Protein AF-A0A7J2LKL0-F1 (afdb_monomer_lite)

pLDDT: mean 83.79, std 13.95, range [39.12, 94.94]

Secondary structure (DSSP, 8-state):
------HHHHHHHHHHHHHH-PPEEEEEEETTEEEEEEPTTTHHHHH-GGGTT-

Sequence (54 aa):
MKIKYDIKSMRFISIFEALTGAGVKDCFEHNDRIIFIVKKGDIKKALGVKARNV

Foldseek 3Di:
DDPDPDPVFVVVQVVLCVQQVFHFDTWDDDPNDIDTHTDPPSVDSSLDDPSPND

Structure (mmCIF, N/CA/C/O backbone):
data_AF-A0A7J2LKL0-F1
#
_entry.id   AF-A0A7J2LKL0-F1
#
loop_
_atom_site.group_PDB
_atom_site.id
_atom_site.type_symbol
_atom_site.label_atom_id
_atom_site.label_alt_id
_atom_site.label_comp_id
_atom_site.label_asym_id
_atom_site.label_entity_id
_atom_site.label_seq_id
_atom_site.pdbx_PDB_ins_code
_atom_site.Cartn_x
_atom_site.Cartn_y
_atom_site.Cartn_z
_atom_site.occupancy
_atom_site.B_iso_or_equiv
_atom_site.auth_seq_id
_atom_site.auth_comp_id
_atom_site.auth_asym_id
_atom_site.auth_atom_id
_atom_site.pdbx_PDB_model_num
ATOM 1 N N . MET A 1 1 ? 9.410 -23.397 -3.706 1.00 39.12 1 MET A N 1
ATOM 2 C CA . MET A 1 1 ? 8.819 -22.042 -3.647 1.00 39.12 1 MET A CA 1
ATOM 3 C C . MET A 1 1 ? 9.882 -21.089 -3.107 1.00 39.12 1 MET A C 1
ATOM 5 O O . MET A 1 1 ? 10.185 -21.149 -1.925 1.00 39.12 1 MET A O 1
ATOM 9 N N . LYS A 1 2 ? 10.555 -20.311 -3.967 1.00 43.53 2 LYS A N 1
ATOM 10 C CA . LYS A 1 2 ? 11.540 -19.308 -3.523 1.00 43.53 2 LYS A CA 1
ATOM 11 C C . LYS A 1 2 ? 10.777 -18.026 -3.206 1.00 43.53 2 LYS A C 1
ATOM 13 O O . LYS A 1 2 ? 10.283 -17.385 -4.127 1.00 43.53 2 LYS A O 1
ATOM 18 N N . ILE A 1 3 ? 10.666 -17.676 -1.927 1.00 56.16 3 ILE A N 1
ATOM 19 C CA . ILE A 1 3 ? 10.214 -16.344 -1.519 1.00 56.16 3 ILE A CA 1
ATOM 20 C C . ILE A 1 3 ? 11.334 -15.387 -1.929 1.00 56.16 3 ILE A C 1
ATOM 22 O O . ILE A 1 3 ? 12.405 -15.372 -1.326 1.00 56.16 3 ILE A O 1
ATOM 26 N N . LYS A 1 4 ? 11.139 -14.676 -3.039 1.00 57.81 4 LYS A N 1
ATOM 27 C CA . LYS A 1 4 ? 12.075 -13.661 -3.515 1.00 57.81 4 LYS A CA 1
ATOM 28 C C . LYS A 1 4 ? 11.614 -12.351 -2.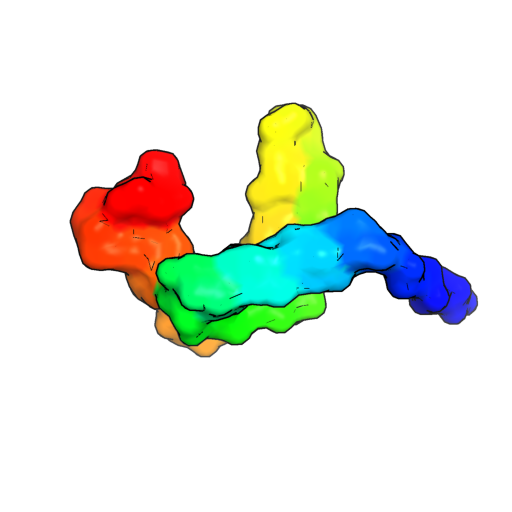889 1.00 57.81 4 LYS A C 1
ATOM 30 O O . LYS A 1 4 ? 10.635 -11.775 -3.345 1.00 57.81 4 LYS A O 1
ATOM 35 N N . TYR A 1 5 ? 12.268 -11.935 -1.807 1.00 58.91 5 TYR A N 1
ATOM 36 C CA . TYR A 1 5 ? 12.038 -10.613 -1.235 1.00 58.91 5 TYR A CA 1
ATOM 37 C C . TYR A 1 5 ? 12.534 -9.576 -2.236 1.00 58.91 5 TYR A C 1
ATOM 39 O O . TYR A 1 5 ? 13.735 -9.349 -2.381 1.00 58.91 5 TYR A O 1
ATOM 47 N N . ASP A 1 6 ? 11.602 -9.014 -2.992 1.00 77.31 6 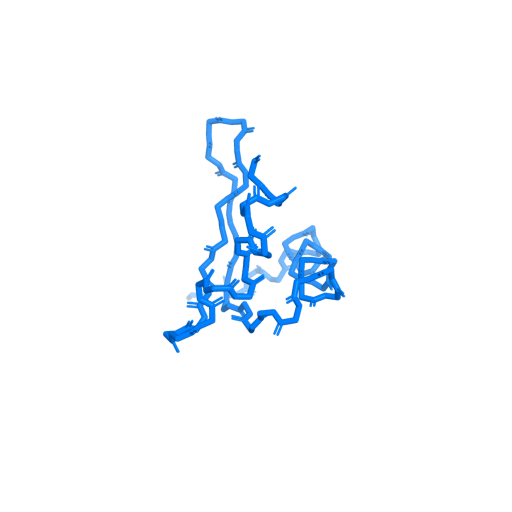ASP A N 1
ATOM 48 C CA . ASP A 1 6 ? 11.887 -7.897 -3.867 1.00 77.31 6 ASP A CA 1
ATOM 49 C C . ASP A 1 6 ? 11.974 -6.622 -3.020 1.00 77.31 6 ASP A C 1
ATOM 51 O O . ASP A 1 6 ? 10.989 -6.153 -2.447 1.00 77.31 6 ASP A O 1
ATOM 55 N N . ILE A 1 7 ? 13.186 -6.070 -2.930 1.00 83.94 7 ILE A N 1
ATOM 56 C CA . ILE A 1 7 ? 13.494 -4.849 -2.174 1.00 83.94 7 ILE A CA 1
ATOM 57 C C . ILE A 1 7 ? 12.597 -3.691 -2.638 1.00 83.94 7 ILE A C 1
ATOM 59 O O . ILE A 1 7 ? 12.206 -2.847 -1.829 1.00 83.94 7 ILE A O 1
ATOM 63 N N . LYS A 1 8 ? 12.238 -3.660 -3.929 1.00 86.38 8 LYS A N 1
ATOM 64 C CA . LYS A 1 8 ? 11.362 -2.637 -4.504 1.00 86.38 8 LYS A CA 1
ATOM 65 C C . LYS A 1 8 ? 9.953 -2.740 -3.915 1.00 86.38 8 LYS A C 1
ATOM 67 O O . LYS A 1 8 ? 9.446 -1.753 -3.385 1.00 86.38 8 LYS A O 1
ATOM 72 N N . SER A 1 9 ? 9.383 -3.943 -3.907 1.00 85.94 9 SER A N 1
ATOM 73 C CA . SER A 1 9 ? 8.083 -4.235 -3.294 1.00 85.94 9 SER A CA 1
ATOM 74 C C . SER A 1 9 ? 8.054 -3.905 -1.795 1.00 85.94 9 SER A C 1
ATOM 76 O O . SER A 1 9 ? 7.144 -3.222 -1.328 1.00 85.94 9 SER A O 1
ATOM 78 N N . MET A 1 10 ? 9.097 -4.271 -1.038 1.00 89.12 10 MET A N 1
ATOM 79 C CA . MET A 1 10 ? 9.207 -3.902 0.384 1.00 89.12 10 MET A CA 1
ATOM 80 C C . MET A 1 10 ? 9.224 -2.384 0.591 1.00 89.12 10 MET A C 1
ATOM 82 O O . MET A 1 10 ? 8.555 -1.869 1.484 1.00 89.12 10 MET A O 1
ATOM 86 N N . ARG A 1 11 ? 9.960 -1.649 -0.250 1.00 91.50 11 ARG A N 1
ATOM 87 C CA . ARG A 1 11 ? 10.009 -0.185 -0.187 1.00 91.50 11 ARG A CA 1
ATOM 88 C C . ARG A 1 11 ? 8.650 0.442 -0.497 1.00 91.50 11 ARG A C 1
ATOM 90 O O . ARG A 1 11 ? 8.264 1.392 0.181 1.00 91.50 11 ARG A O 1
ATOM 97 N N . PHE A 1 12 ? 7.927 -0.070 -1.493 1.00 91.75 12 PHE A N 1
ATOM 98 C CA . PHE A 1 12 ? 6.582 0.409 -1.817 1.00 91.75 12 PHE A CA 1
ATOM 99 C C . PHE A 1 12 ? 5.596 0.177 -0.682 1.00 91.75 12 PHE A C 1
ATOM 101 O O . PHE A 1 12 ? 4.855 1.098 -0.343 1.00 91.75 12 PHE A O 1
ATOM 108 N N . ILE A 1 13 ? 5.637 -1.004 -0.065 1.00 92.69 13 ILE A N 1
ATOM 109 C CA . ILE A 1 13 ? 4.844 -1.320 1.123 1.00 92.69 13 ILE A CA 1
ATOM 110 C C . ILE A 1 13 ? 5.121 -0.288 2.219 1.00 92.69 13 ILE A C 1
ATOM 112 O O . ILE A 1 13 ? 4.199 0.415 2.622 1.00 92.69 13 ILE A O 1
ATOM 116 N N . SER A 1 14 ? 6.382 -0.100 2.621 1.00 93.19 14 SER A N 1
ATOM 117 C CA . SER A 1 14 ? 6.724 0.831 3.705 1.00 93.19 14 SER A CA 1
ATOM 118 C C . SER A 1 14 ? 6.267 2.268 3.437 1.00 93.19 14 SER A C 1
ATOM 120 O O . SER A 1 14 ? 5.775 2.939 4.342 1.00 93.19 14 SER A O 1
ATOM 122 N N . ILE A 1 15 ? 6.409 2.754 2.199 1.00 92.62 15 ILE A N 1
ATOM 123 C CA . ILE A 1 15 ? 5.975 4.109 1.822 1.00 92.62 15 ILE A CA 1
ATOM 124 C C . ILE A 1 15 ? 4.448 4.221 1.875 1.00 92.62 15 ILE A C 1
ATOM 126 O O . ILE A 1 15 ? 3.920 5.182 2.430 1.00 92.62 15 ILE A O 1
ATOM 130 N N . PHE A 1 16 ? 3.732 3.245 1.318 1.00 92.56 16 PHE A N 1
ATOM 131 C CA . PHE A 1 16 ? 2.273 3.261 1.288 1.00 92.56 16 PHE A CA 1
ATOM 132 C C . PHE A 1 16 ? 1.674 3.177 2.696 1.00 92.56 16 PHE A C 1
ATOM 134 O O . PHE A 1 16 ? 0.753 3.929 3.024 1.00 92.56 16 PHE A O 1
ATOM 141 N N . GLU A 1 17 ? 2.217 2.309 3.552 1.00 93.44 17 GLU A N 1
ATOM 142 C CA . GLU A 1 17 ? 1.803 2.196 4.952 1.00 93.44 17 GLU A CA 1
ATOM 143 C C . GLU A 1 17 ? 2.071 3.496 5.722 1.00 93.44 17 GLU A C 1
ATOM 145 O O . GLU A 1 17 ? 1.192 3.960 6.447 1.00 93.44 17 GLU A O 1
ATOM 150 N N . ALA A 1 18 ? 3.228 4.138 5.518 1.00 92.12 18 ALA A N 1
ATOM 151 C CA . ALA A 1 18 ? 3.560 5.409 6.167 1.00 92.12 18 ALA A CA 1
ATOM 152 C C . ALA A 1 18 ? 2.638 6.566 5.739 1.00 92.12 18 ALA A C 1
ATOM 154 O O . ALA A 1 18 ? 2.307 7.423 6.556 1.00 92.12 18 ALA A O 1
ATOM 155 N N . LEU A 1 19 ? 2.208 6.593 4.474 1.00 90.62 19 LEU A N 1
ATOM 156 C CA . LEU A 1 19 ? 1.334 7.643 3.941 1.00 90.62 19 LEU A CA 1
ATOM 157 C C . LEU A 1 19 ? -0.139 7.450 4.317 1.00 90.62 19 LEU A C 1
ATOM 159 O O . LEU A 1 19 ? -0.855 8.427 4.536 1.00 90.62 19 LEU A O 1
ATOM 163 N N . THR A 1 20 ? -0.610 6.204 4.356 1.00 91.50 20 THR A N 1
ATOM 164 C CA . THR A 1 20 ? -2.044 5.894 4.492 1.00 91.50 20 THR A CA 1
ATOM 165 C C . THR A 1 20 ? -2.431 5.370 5.874 1.00 91.50 20 THR A C 1
ATOM 167 O O . THR A 1 20 ? -3.598 5.447 6.258 1.00 91.50 20 THR A O 1
ATOM 170 N N . GLY A 1 21 ? -1.486 4.799 6.625 1.00 91.81 21 GLY A N 1
ATOM 171 C CA . GLY A 1 21 ? -1.752 4.052 7.856 1.00 91.81 21 GLY A CA 1
ATOM 172 C C . GLY A 1 21 ? -2.533 2.746 7.640 1.00 91.81 21 GLY A C 1
ATOM 173 O O . GLY A 1 21 ? -3.011 2.148 8.610 1.00 91.81 21 GLY A O 1
ATOM 174 N N . ALA A 1 22 ? -2.725 2.316 6.389 1.00 94.94 22 ALA A N 1
ATOM 175 C CA . ALA A 1 22 ? -3.327 1.031 6.052 1.00 94.94 22 ALA A CA 1
ATOM 176 C C . ALA A 1 22 ? -2.295 -0.087 6.212 1.00 94.94 22 ALA A C 1
ATOM 178 O O . ALA A 1 22 ? -1.160 0.083 5.789 1.00 94.94 22 ALA A O 1
ATOM 179 N N . GLY A 1 23 ? -2.684 -1.239 6.761 1.00 94.31 23 GLY A N 1
ATOM 180 C CA . GLY A 1 23 ? -1.822 -2.418 6.756 1.00 94.31 23 GLY A CA 1
ATOM 181 C C . GLY A 1 23 ? -1.822 -3.090 5.385 1.00 94.31 23 GLY A C 1
ATOM 182 O O . GLY A 1 23 ? -2.876 -3.532 4.911 1.00 94.31 23 GLY A O 1
ATOM 183 N N . VAL A 1 24 ? -0.651 -3.222 4.773 1.00 94.62 24 VAL A N 1
ATOM 184 C CA . VAL A 1 24 ? -0.452 -3.848 3.461 1.00 94.62 24 VAL A CA 1
ATOM 185 C C . VAL A 1 24 ? 0.051 -5.280 3.643 1.00 94.62 24 VAL A C 1
ATOM 187 O O . VAL A 1 24 ? 0.849 -5.588 4.523 1.00 94.62 24 VAL A O 1
ATOM 190 N N . LYS A 1 25 ? -0.474 -6.195 2.829 1.00 92.38 25 LYS A N 1
ATOM 191 C CA . LYS A 1 25 ? -0.061 -7.601 2.776 1.00 92.38 25 LYS A CA 1
ATOM 192 C C . LYS A 1 25 ? 0.936 -7.862 1.657 1.00 92.38 25 LYS A C 1
ATOM 194 O O . LYS A 1 25 ? 1.832 -8.674 1.845 1.00 92.38 25 LYS A O 1
ATOM 199 N N . ASP A 1 26 ? 0.733 -7.222 0.509 1.00 91.19 26 ASP A N 1
ATOM 200 C CA . ASP A 1 26 ? 1.570 -7.397 -0.675 1.00 91.19 26 ASP A CA 1
ATOM 201 C C . ASP A 1 26 ? 1.366 -6.240 -1.665 1.00 91.19 26 ASP A C 1
ATOM 203 O O . ASP A 1 26 ? 0.363 -5.518 -1.586 1.00 91.19 26 ASP A O 1
ATOM 207 N N . CYS A 1 27 ? 2.280 -6.092 -2.620 1.00 91.25 27 CYS A N 1
ATOM 208 C CA . CYS A 1 27 ? 2.104 -5.218 -3.774 1.00 91.25 27 CYS A CA 1
ATOM 209 C C . CYS A 1 27 ? 2.722 -5.818 -5.037 1.00 91.25 27 CYS A C 1
ATOM 211 O O . CYS A 1 27 ? 3.737 -6.507 -4.977 1.00 91.25 27 CYS A O 1
ATOM 213 N N . PHE A 1 28 ? 2.147 -5.512 -6.196 1.00 90.31 28 PHE A N 1
ATOM 214 C CA . PHE A 1 28 ? 2.700 -5.935 -7.479 1.00 90.31 28 PHE A CA 1
ATOM 215 C C . PHE A 1 28 ? 2.410 -4.920 -8.582 1.00 90.31 28 PHE A C 1
ATOM 217 O O . PHE A 1 28 ? 1.429 -4.178 -8.533 1.00 90.31 28 PHE A O 1
ATOM 224 N N . GLU A 1 29 ? 3.281 -4.889 -9.585 1.00 89.81 29 GLU A N 1
ATOM 225 C CA . GLU A 1 29 ? 3.142 -4.032 -10.761 1.00 89.81 29 GLU A CA 1
ATOM 226 C C . GLU A 1 29 ? 2.292 -4.727 -11.832 1.00 89.81 29 GLU A C 1
ATOM 228 O O . GLU A 1 29 ? 2.487 -5.903 -12.140 1.00 89.81 29 GLU A O 1
ATOM 233 N N . HIS A 1 30 ? 1.337 -3.999 -12.406 1.00 89.19 30 HIS A N 1
ATOM 234 C CA . HIS A 1 30 ? 0.479 -4.469 -13.487 1.00 89.19 30 HIS A CA 1
ATOM 235 C C . HIS A 1 30 ? 0.052 -3.294 -14.372 1.00 89.19 30 HIS A C 1
ATOM 237 O O . HIS A 1 30 ? -0.600 -2.375 -13.881 1.00 89.19 30 HIS A O 1
ATOM 243 N N . ASN A 1 31 ? 0.377 -3.340 -15.670 1.00 87.25 31 ASN A N 1
ATOM 244 C CA . ASN A 1 31 ? -0.022 -2.337 -16.671 1.00 87.25 31 ASN A CA 1
ATOM 245 C C . ASN A 1 31 ? 0.181 -0.885 -16.186 1.00 87.25 31 ASN A C 1
ATOM 247 O O . ASN A 1 31 ? -0.784 -0.133 -16.047 1.00 87.25 31 ASN A O 1
ATOM 251 N N . ASP A 1 32 ? 1.428 -0.535 -15.857 1.00 89.12 32 ASP A N 1
ATOM 252 C CA . ASP A 1 32 ? 1.850 0.787 -15.357 1.00 89.12 32 ASP A CA 1
ATOM 253 C C . ASP A 1 32 ? 1.202 1.239 -14.037 1.00 89.12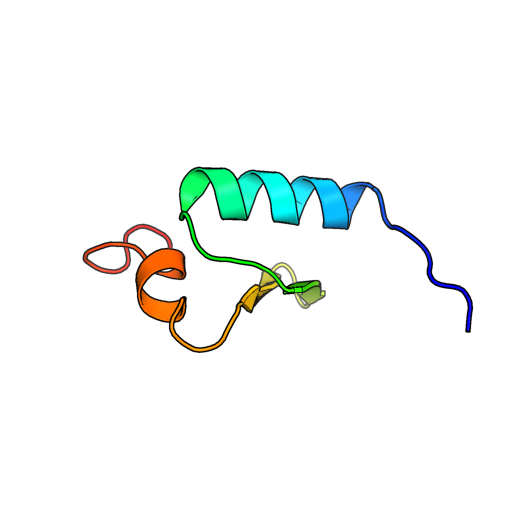 32 ASP A C 1
ATOM 255 O O . ASP A 1 32 ? 1.265 2.408 -13.656 1.00 89.12 32 ASP A O 1
ATOM 259 N N . ARG A 1 33 ? 0.590 0.309 -13.300 1.00 88.06 33 ARG A N 1
ATOM 260 C CA . ARG A 1 33 ? -0.002 0.554 -11.983 1.00 88.06 33 ARG A CA 1
ATOM 261 C C . ARG A 1 33 ? 0.651 -0.327 -10.937 1.00 88.06 33 ARG A C 1
ATOM 263 O O . ARG A 1 33 ? 1.019 -1.467 -11.210 1.00 88.06 33 ARG A O 1
ATOM 270 N N . ILE A 1 34 ? 0.732 0.186 -9.715 1.00 89.56 34 ILE A N 1
ATOM 271 C CA . ILE A 1 34 ? 1.093 -0.607 -8.542 1.00 89.56 34 ILE A CA 1
ATOM 272 C C . ILE A 1 34 ? -0.204 -0.968 -7.826 1.00 89.56 34 ILE A C 1
ATOM 274 O O . ILE A 1 34 ? -0.962 -0.092 -7.411 1.00 89.56 34 ILE A O 1
ATOM 278 N N . ILE A 1 35 ? -0.472 -2.263 -7.705 1.00 92.12 35 ILE A N 1
ATOM 279 C CA . ILE A 1 35 ? -1.647 -2.795 -7.024 1.00 92.12 35 ILE A CA 1
ATOM 280 C C . ILE A 1 35 ? -1.236 -3.190 -5.610 1.00 92.12 35 ILE A C 1
ATOM 282 O O . ILE A 1 35 ? -0.330 -4.000 -5.431 1.00 92.12 35 ILE A O 1
ATOM 286 N N . PHE A 1 36 ? -1.921 -2.633 -4.609 1.00 93.12 36 PHE A N 1
ATOM 287 C CA . PHE A 1 36 ? -1.692 -2.930 -3.194 1.00 93.12 36 PHE A CA 1
ATOM 288 C C . PHE A 1 36 ? -2.789 -3.842 -2.642 1.00 93.12 36 PHE A C 1
ATOM 290 O O . PHE A 1 36 ? -3.980 -3.545 -2.750 1.00 93.12 36 PHE A O 1
ATOM 297 N N . ILE A 1 37 ? -2.389 -4.935 -1.993 1.00 93.69 37 ILE A N 1
ATOM 298 C CA . ILE A 1 37 ? -3.294 -5.823 -1.262 1.00 93.69 37 ILE A CA 1
ATOM 299 C C . ILE A 1 37 ? -3.323 -5.368 0.196 1.00 93.69 37 ILE A C 1
ATOM 301 O O . ILE A 1 37 ? -2.367 -5.588 0.933 1.00 93.69 37 ILE A O 1
ATOM 305 N N . VAL A 1 38 ? -4.422 -4.760 0.642 1.00 94.94 38 VAL A N 1
ATOM 306 C CA . VAL A 1 38 ? -4.567 -4.269 2.025 1.00 94.94 38 VAL A CA 1
ATOM 307 C C . VAL A 1 38 ? -5.310 -5.255 2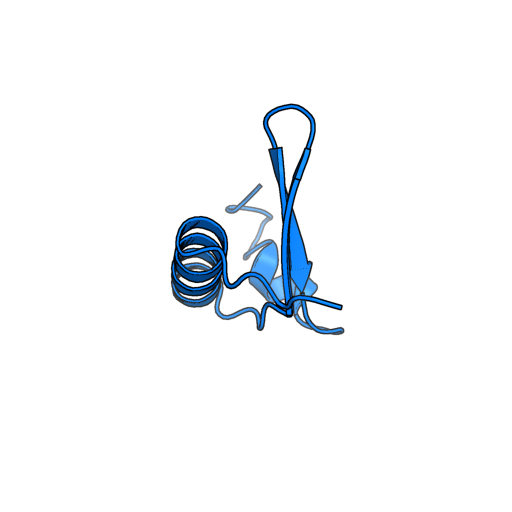.928 1.00 94.94 38 VAL A C 1
ATOM 309 O O . VAL A 1 38 ? -6.041 -6.142 2.473 1.00 94.94 38 VAL A O 1
ATOM 312 N N . LYS A 1 39 ? -5.142 -5.115 4.247 1.00 94.19 39 LYS A N 1
ATOM 313 C CA . LYS A 1 39 ? -5.936 -5.855 5.235 1.00 94.19 39 LYS A CA 1
ATOM 314 C C . LYS A 1 39 ? -7.419 -5.494 5.114 1.00 94.19 39 LYS A C 1
ATOM 316 O O . LYS A 1 39 ? -7.799 -4.360 4.818 1.00 94.19 39 LYS A O 1
ATOM 321 N N . LYS A 1 40 ? -8.282 -6.479 5.380 1.00 93.00 40 LYS A N 1
ATOM 322 C CA . LYS A 1 40 ? -9.733 -6.269 5.419 1.00 93.00 40 LYS A CA 1
ATOM 323 C C . LYS A 1 40 ? -10.048 -5.181 6.452 1.00 93.00 40 LYS A C 1
ATOM 325 O O . LYS A 1 40 ? -9.608 -5.281 7.590 1.00 93.00 40 LYS A O 1
ATOM 330 N N . GLY A 1 41 ? -10.806 -4.166 6.043 1.00 92.19 41 GLY A N 1
ATOM 331 C CA . GLY A 1 41 ? -11.162 -3.017 6.884 1.00 92.19 41 GLY A CA 1
ATOM 332 C C . GLY A 1 41 ? -10.266 -1.784 6.711 1.00 92.19 41 GLY A C 1
ATOM 333 O O . GLY A 1 41 ? -10.710 -0.684 7.027 1.00 92.19 41 GLY A O 1
ATOM 334 N N . ASP A 1 42 ? -9.073 -1.915 6.122 1.00 93.06 42 ASP A N 1
ATOM 335 C CA . ASP A 1 42 ? -8.150 -0.784 5.928 1.00 93.06 42 ASP A CA 1
ATOM 336 C C . ASP A 1 42 ? -8.354 -0.039 4.596 1.00 93.06 42 ASP A C 1
ATOM 338 O O . ASP A 1 42 ? -7.670 0.947 4.331 1.00 93.06 42 ASP A O 1
ATOM 342 N N . ILE A 1 43 ? -9.342 -0.432 3.779 1.00 89.94 43 ILE A N 1
ATOM 343 C CA . ILE A 1 43 ? -9.642 0.224 2.492 1.00 89.94 43 ILE A CA 1
ATOM 344 C C . ILE A 1 43 ? -9.897 1.735 2.653 1.00 89.94 43 ILE A C 1
ATOM 346 O O . ILE A 1 43 ? -9.435 2.537 1.849 1.00 89.94 43 ILE A O 1
ATOM 350 N N . LYS A 1 44 ? -10.568 2.147 3.740 1.00 88.25 44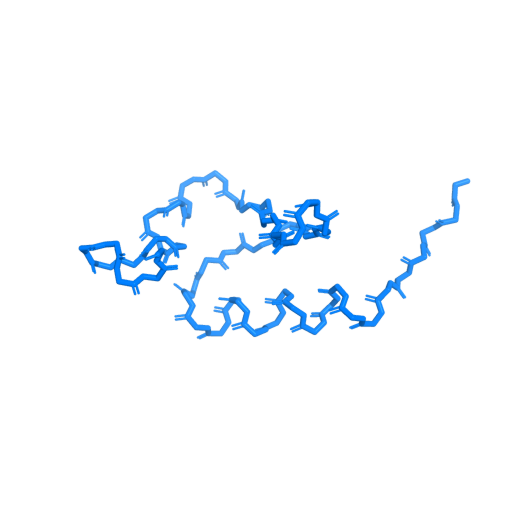 LYS A N 1
ATOM 351 C CA . LYS A 1 44 ? -10.845 3.563 4.035 1.00 88.25 44 LYS A CA 1
ATOM 352 C C . LYS A 1 44 ? -9.563 4.350 4.323 1.00 88.25 44 LYS A C 1
ATOM 354 O O . LYS A 1 44 ? -9.472 5.517 3.956 1.00 88.25 44 LYS A O 1
ATOM 359 N N . LYS A 1 45 ? -8.587 3.719 4.981 1.00 89.81 45 LYS A N 1
ATOM 360 C CA . LYS A 1 45 ? -7.278 4.318 5.265 1.00 89.81 45 LYS A CA 1
ATOM 361 C C . LYS A 1 45 ? -6.456 4.436 3.983 1.00 89.81 45 LYS A C 1
ATOM 363 O O . LYS A 1 45 ? -5.942 5.508 3.693 1.00 89.81 45 LYS A O 1
ATOM 368 N N . ALA A 1 46 ? -6.441 3.369 3.182 1.00 89.81 46 ALA A N 1
ATOM 369 C CA . ALA A 1 46 ? -5.747 3.301 1.898 1.00 89.81 46 ALA A CA 1
ATOM 370 C C . ALA A 1 46 ? -6.205 4.404 0.926 1.00 89.81 46 ALA A C 1
ATOM 372 O O . ALA A 1 46 ? -5.380 5.119 0.366 1.00 89.81 46 ALA A O 1
ATOM 373 N N . LEU A 1 47 ? -7.521 4.597 0.785 1.00 85.75 47 LEU A N 1
ATOM 374 C CA . LEU A 1 47 ? -8.101 5.627 -0.087 1.00 85.75 47 LEU A CA 1
ATOM 375 C C . LEU A 1 47 ? -7.917 7.061 0.448 1.00 85.75 47 LEU A C 1
ATOM 377 O O . LEU A 1 47 ? -7.890 8.017 -0.328 1.00 85.75 47 LEU A O 1
ATOM 381 N N . GLY A 1 48 ? -7.801 7.228 1.768 1.00 74.06 48 GLY A N 1
ATOM 382 C CA . GLY A 1 48 ? -7.776 8.538 2.417 1.00 74.06 48 GLY A CA 1
ATOM 383 C C . GLY A 1 48 ? -9.145 9.237 2.451 1.00 74.06 48 GLY A C 1
ATOM 384 O O . GLY A 1 48 ? -10.123 8.832 1.816 1.00 74.06 48 GLY A O 1
ATOM 385 N N . VAL A 1 49 ? -9.244 10.322 3.226 1.00 63.12 49 VAL A N 1
ATOM 386 C CA . VAL A 1 49 ? -10.473 11.131 3.316 1.00 63.12 49 VAL A CA 1
ATOM 387 C C . VAL A 1 49 ? -10.734 11.799 1.958 1.00 63.12 49 VAL A C 1
ATOM 389 O O . VAL A 1 49 ? -9.840 12.440 1.412 1.00 63.12 49 VAL A O 1
ATOM 392 N N . LYS A 1 50 ? -11.952 11.649 1.414 1.00 67.25 50 LYS A N 1
ATOM 393 C CA . LYS A 1 50 ? -12.358 12.124 0.070 1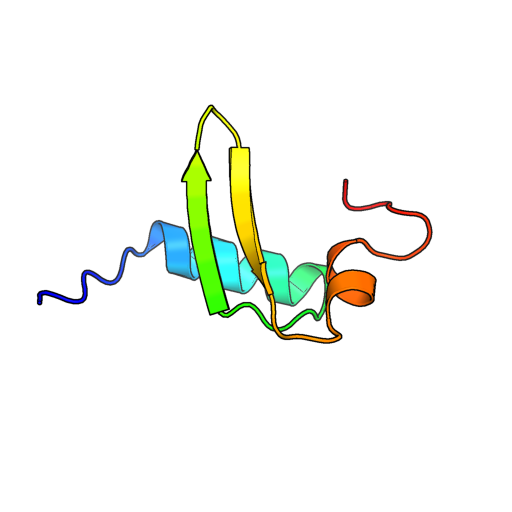.00 67.25 50 LYS A CA 1
ATOM 394 C C . LYS A 1 50 ? -11.551 11.542 -1.107 1.00 67.25 50 LYS A C 1
ATOM 396 O O . LYS A 1 50 ? -11.450 12.199 -2.133 1.00 67.25 50 LYS A O 1
ATOM 401 N N . ALA A 1 51 ? -10.995 10.335 -0.975 1.00 65.00 51 ALA A N 1
ATOM 402 C CA . ALA A 1 51 ? -10.202 9.701 -2.037 1.00 65.00 51 ALA A CA 1
ATOM 403 C C . ALA A 1 51 ? -8.988 10.540 -2.492 1.00 65.00 51 ALA A C 1
ATOM 405 O O . ALA A 1 51 ? -8.606 10.511 -3.653 1.00 65.00 51 ALA A O 1
ATOM 406 N N . ARG A 1 52 ? -8.362 11.293 -1.576 1.00 67.19 52 ARG A N 1
ATOM 407 C CA . ARG A 1 52 ? -7.185 12.130 -1.882 1.00 67.19 52 ARG A CA 1
ATOM 408 C C . ARG A 1 52 ? -5.967 11.327 -2.376 1.00 67.19 52 ARG A C 1
ATOM 410 O O . ARG A 1 52 ? -5.046 11.921 -2.924 1.00 67.19 52 ARG A O 1
ATOM 417 N N . ASN A 1 53 ? -5.955 10.012 -2.160 1.00 64.62 53 ASN A N 1
ATOM 418 C CA . ASN A 1 53 ? -4.837 9.131 -2.497 1.00 64.62 53 ASN A CA 1
ATOM 419 C C . ASN A 1 53 ? -5.063 8.310 -3.785 1.00 64.62 53 ASN A C 1
ATOM 421 O O . ASN A 1 53 ? -4.326 7.349 -4.005 1.00 64.62 53 ASN A O 1
ATOM 425 N N . VAL A 1 54 ? -6.088 8.634 -4.586 1.00 59.50 54 VAL A N 1
ATOM 426 C CA . VAL A 1 54 ? -6.432 7.957 -5.853 1.00 59.50 54 VAL A CA 1
ATOM 427 C C . VAL A 1 54 ? -6.308 8.916 -7.024 1.00 59.50 54 VAL A C 1
ATOM 429 O O . VAL A 1 54 ? -6.755 10.074 -6.873 1.00 59.50 54 VAL A O 1
#

Radius of gyration: 11.72 Å; chains: 1; bounding box: 26×34×24 Å